Protein AF-G4ZCF6-F1 (afdb_monomer)

Mean predicted aligned error: 12.06 Å

Nearest PDB structures (foldseek):
  9c3c-assembly1_d  TM=3.488E-01  e=4.358E+00  Oryctolagus cuniculus

InterPro domains:
  IPR030392 Intramolecular chaperone auto-processing domain [PF13884] (44-79)
  IPR030392 Intramolecular chaperone auto-processing domain [PS51688] (44-88)

pLDDT: mean 84.3, std 10.51, range [39.06, 95.56]

Secondary structure (DSSP, 8-state):
------EEEE-TTSSSTT-EEEEE-SS-EEESS----S-------GGG--------HHHHHHHHH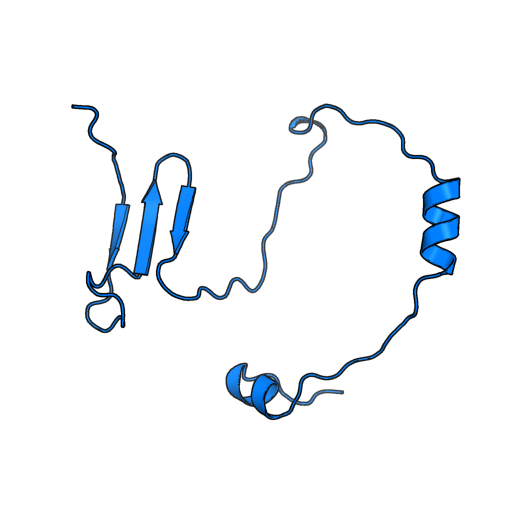TPPP------HHHHHHHT-----

Sequence (88 aa):
QTSTQEALFENPNSNTADGIVFRVRNDMVVGTVPAQFPQVISPSDRRIKTNIEDVDEDDILQRLQTLEIKQYRYTDEWRRIRGIEDSV

Foldseek 3Di:
DPPFDKDFDADPPDPDPVRTQWIDGPVDIDGPDDDDDPDDDDDDDPVPDPDDDDDDPVVVVVVVVVDDDDDDDDDPVVCVVVVNDPDD

Radius of gy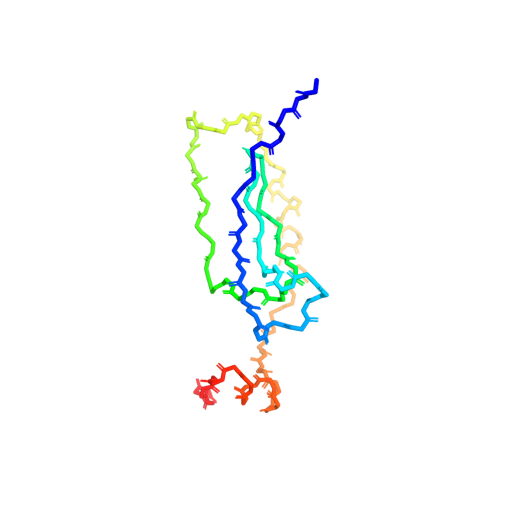ration: 21.46 Å; Cα contacts (8 Å, |Δi|>4): 53; chains: 1; bounding box: 43×34×50 Å

Solvent-accessible surface area (backbone atoms only — not comparable to full-atom values): 6207 Å² total; per-residue (Å²): 133,84,79,79,70,63,51,79,41,73,37,90,87,44,95,42,98,82,19,48,42,35,38,40,46,94,88,49,76,49,67,73,48,96,78,89,74,94,74,84,89,75,91,86,53,73,94,83,56,76,93,87,73,89,74,69,63,66,62,51,52,58,53,59,72,70,59,79,91,77,88,85,77,78,53,73,68,60,25,61,78,66,71,51,74,88,86,124

Organism: Phytophthora sojae (strain P6497) (NCBI:txid1094619)

Structure (mmCIF, N/CA/C/O backbone):
data_AF-G4ZCF6-F1
#
_entry.id   AF-G4ZCF6-F1
#
loop_
_atom_site.group_PDB
_atom_site.id
_atom_site.type_symbol
_atom_site.label_atom_id
_atom_site.label_alt_id
_atom_site.label_comp_id
_atom_site.label_asym_id
_atom_site.label_entity_id
_atom_site.label_seq_id
_atom_site.pdbx_PDB_ins_code
_atom_site.Cartn_x
_atom_site.Cartn_y
_atom_site.Cartn_z
_atom_site.occupancy
_atom_site.B_iso_or_equiv
_atom_site.auth_seq_id
_atom_site.auth_comp_id
_atom_site.auth_asym_id
_atom_site.auth_atom_id
_atom_site.pdbx_PDB_model_num
ATOM 1 N N . GLN A 1 1 ? -19.160 15.495 -25.623 1.00 39.06 1 GLN A N 1
ATOM 2 C CA . GLN A 1 1 ? -17.853 14.813 -25.541 1.00 39.06 1 GLN A CA 1
ATOM 3 C C . GLN A 1 1 ? -17.154 15.344 -24.306 1.00 39.06 1 GLN A C 1
ATOM 5 O O . GLN A 1 1 ? -16.781 16.509 -24.287 1.00 39.06 1 GLN A O 1
ATOM 10 N N . THR A 1 2 ? -17.087 14.550 -23.244 1.00 43.78 2 THR A N 1
ATOM 11 C CA . THR A 1 2 ? -16.333 14.911 -22.041 1.00 43.78 2 THR A CA 1
ATOM 12 C C . THR A 1 2 ? -14.862 14.744 -22.394 1.00 43.78 2 THR A C 1
ATOM 14 O O . THR A 1 2 ? -14.425 13.628 -22.655 1.00 43.78 2 THR A O 1
ATOM 17 N N . SER A 1 3 ? -14.126 15.846 -22.520 1.00 51.06 3 SER A N 1
ATOM 18 C CA . SER A 1 3 ? -12.682 15.782 -22.736 1.00 51.06 3 SER A CA 1
ATOM 19 C C . SER A 1 3 ? -12.052 15.232 -21.459 1.00 51.06 3 SER A C 1
ATOM 21 O O . SER A 1 3 ? -12.024 15.921 -20.438 1.00 51.06 3 SER A O 1
ATOM 23 N N . THR A 1 4 ? -11.637 13.966 -21.479 1.00 63.44 4 THR A N 1
ATOM 24 C CA . THR A 1 4 ? -10.837 13.371 -20.408 1.00 63.44 4 THR A CA 1
ATOM 25 C C . THR A 1 4 ? -9.491 14.079 -20.425 1.00 63.44 4 THR A C 1
ATOM 27 O O . THR A 1 4 ? -8.655 13.800 -21.279 1.00 63.44 4 THR A O 1
ATOM 30 N N . GLN A 1 5 ? -9.306 15.048 -19.532 1.00 78.38 5 GLN A N 1
ATOM 31 C CA . GLN A 1 5 ? -8.007 15.681 -19.351 1.00 78.38 5 GLN A CA 1
ATOM 32 C C . GLN A 1 5 ? -7.058 14.627 -18.774 1.00 78.38 5 GLN A C 1
ATOM 34 O O . GLN A 1 5 ? -7.275 14.125 -17.672 1.00 78.38 5 GLN A O 1
ATOM 39 N N . GLU A 1 6 ? -6.046 14.251 -19.549 1.00 86.75 6 GLU A N 1
ATOM 40 C CA . GLU A 1 6 ? -4.974 13.358 -19.124 1.00 86.75 6 GLU A CA 1
ATOM 41 C C . GLU A 1 6 ? -3.620 14.012 -19.402 1.00 86.75 6 GLU A C 1
ATOM 43 O O . GLU A 1 6 ? -3.438 14.676 -20.423 1.00 86.75 6 GLU A O 1
ATOM 48 N N . ALA A 1 7 ? -2.675 13.835 -18.480 1.00 89.62 7 ALA A N 1
ATOM 49 C CA . ALA A 1 7 ? -1.274 14.157 -18.714 1.00 89.62 7 ALA A CA 1
ATOM 50 C C . ALA A 1 7 ? -0.523 12.868 -19.055 1.00 89.62 7 ALA A C 1
ATOM 52 O O . ALA A 1 7 ? -0.605 11.871 -18.327 1.00 89.62 7 ALA A O 1
ATOM 53 N N . LEU A 1 8 ? 0.195 12.895 -20.174 1.00 90.38 8 LEU A N 1
ATOM 54 C CA . LEU A 1 8 ? 0.950 11.766 -20.697 1.00 90.38 8 LEU A CA 1
ATOM 55 C C . LEU A 1 8 ? 2.437 11.992 -20.458 1.00 90.38 8 LEU A C 1
ATOM 57 O O . LEU A 1 8 ? 2.954 13.086 -20.679 1.00 90.38 8 LEU A O 1
ATOM 61 N N . PHE A 1 9 ? 3.115 10.941 -20.015 1.00 88.38 9 PHE A N 1
ATOM 62 C CA . PHE A 1 9 ? 4.561 10.923 -19.893 1.00 88.38 9 PHE A CA 1
ATOM 63 C C . PHE A 1 9 ? 5.097 9.874 -20.847 1.00 88.38 9 PHE A C 1
ATOM 65 O O . PHE A 1 9 ? 4.755 8.692 -20.755 1.00 88.38 9 PHE A O 1
ATOM 72 N N . GLU A 1 10 ? 5.924 10.333 -21.774 1.00 91.12 10 GLU A N 1
ATOM 73 C CA . GLU A 1 10 ? 6.404 9.554 -22.904 1.00 91.12 10 GLU A CA 1
ATOM 74 C C . GLU A 1 10 ? 7.916 9.370 -22.817 1.00 91.12 10 GLU A C 1
ATOM 76 O O . GLU A 1 10 ? 8.663 10.272 -22.433 1.00 91.12 10 GLU A O 1
ATOM 81 N N . ASN A 1 11 ? 8.367 8.181 -23.195 1.00 87.62 11 ASN A N 1
ATOM 82 C CA . ASN A 1 11 ? 9.762 7.893 -23.460 1.00 87.62 11 ASN A CA 1
ATOM 83 C C . ASN A 1 11 ? 9.829 7.165 -24.810 1.00 87.62 11 ASN A C 1
ATOM 85 O O . ASN A 1 11 ? 9.413 6.009 -24.882 1.00 87.62 11 ASN A O 1
ATOM 89 N N . PRO A 1 12 ? 10.377 7.789 -25.868 1.00 84.31 12 PRO A N 1
ATOM 90 C CA . PRO A 1 12 ? 10.492 7.167 -27.190 1.00 84.31 12 PRO A CA 1
ATOM 91 C C . PRO A 1 12 ? 11.305 5.865 -27.208 1.00 84.31 12 PRO A C 1
ATOM 93 O O . PRO A 1 12 ? 11.173 5.074 -28.133 1.00 84.31 12 PRO A O 1
ATOM 96 N N . ASN A 1 13 ? 12.136 5.638 -26.186 1.00 85.94 13 ASN A N 1
ATOM 97 C CA . ASN A 1 13 ? 12.921 4.413 -26.015 1.00 85.94 13 ASN A CA 1
ATOM 98 C C . ASN A 1 13 ? 12.217 3.379 -25.116 1.00 85.94 13 ASN A C 1
ATOM 100 O O . ASN A 1 13 ? 12.834 2.403 -24.693 1.00 85.94 13 ASN A O 1
ATOM 104 N N . SER A 1 14 ? 10.956 3.620 -24.752 1.00 83.25 14 SER A N 1
ATOM 105 C CA . SER A 1 14 ? 10.120 2.673 -24.018 1.00 83.25 14 SER A CA 1
ATOM 106 C C . SER A 1 14 ? 9.742 1.483 -24.899 1.00 83.25 14 SER A C 1
ATOM 108 O O . SER A 1 14 ? 9.529 1.622 -26.098 1.00 83.25 14 SER A O 1
ATOM 110 N N . ASN A 1 15 ? 9.558 0.317 -24.278 1.00 80.69 15 ASN A N 1
ATOM 111 C CA . ASN A 1 15 ? 9.069 -0.892 -24.948 1.00 80.69 15 ASN A CA 1
ATOM 112 C C . ASN A 1 15 ? 7.536 -0.898 -25.136 1.00 80.69 15 ASN A C 1
ATOM 114 O O . ASN A 1 15 ? 6.962 -1.922 -25.505 1.00 80.69 15 ASN A O 1
ATOM 118 N N . THR A 1 16 ? 6.854 0.209 -24.831 1.00 80.44 16 THR A N 1
ATOM 119 C CA . THR A 1 16 ? 5.405 0.358 -25.010 1.00 80.44 16 THR A CA 1
ATOM 120 C C . THR A 1 16 ? 5.081 0.751 -26.450 1.00 80.44 16 THR A C 1
ATOM 122 O O . THR A 1 16 ? 5.788 1.551 -27.054 1.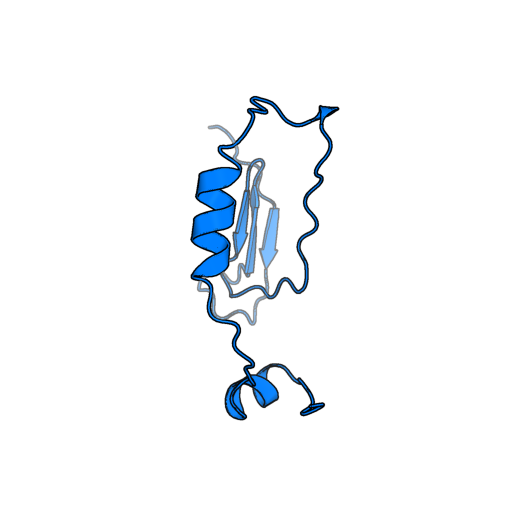00 80.44 16 THR A O 1
ATOM 125 N N . ALA A 1 17 ? 4.003 0.192 -27.012 1.00 76.50 17 ALA A N 1
ATOM 126 C CA . ALA A 1 17 ? 3.629 0.392 -28.419 1.00 76.50 17 ALA A CA 1
ATOM 127 C C . ALA A 1 17 ? 3.349 1.863 -28.786 1.00 76.50 17 ALA A C 1
ATOM 129 O O . ALA A 1 17 ? 3.484 2.248 -29.943 1.00 76.50 17 ALA A O 1
ATOM 130 N N . ASP A 1 18 ? 2.961 2.671 -27.800 1.00 82.12 18 ASP A N 1
ATOM 131 C CA . ASP A 1 18 ? 2.652 4.096 -27.908 1.00 82.12 18 ASP A CA 1
ATOM 132 C C . ASP A 1 18 ? 3.729 4.997 -27.271 1.00 82.12 18 ASP 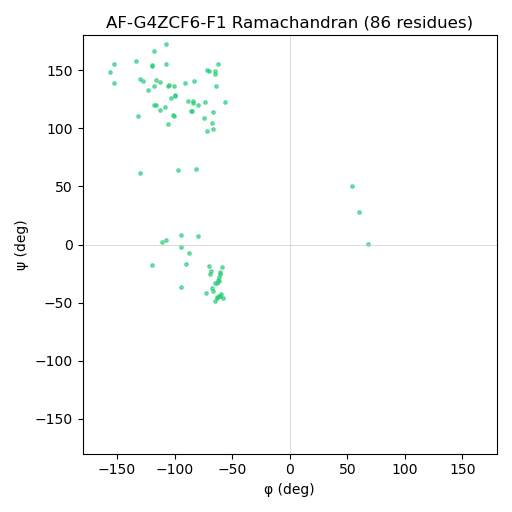A C 1
ATOM 134 O O . ASP A 1 18 ? 3.549 6.208 -27.216 1.00 82.12 18 ASP A O 1
ATOM 138 N N . GLY A 1 19 ? 4.840 4.439 -26.769 1.00 84.94 19 GLY A N 1
ATOM 139 C CA . GLY A 1 19 ? 5.904 5.195 -26.091 1.00 84.94 19 GLY A CA 1
ATOM 140 C C . GLY A 1 19 ? 5.506 5.789 -24.732 1.00 84.94 19 GLY A C 1
A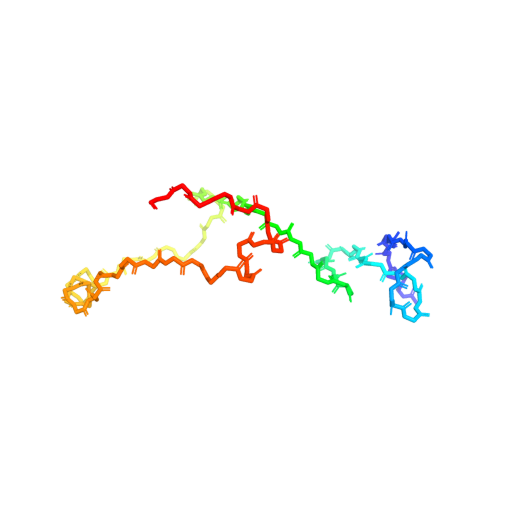TOM 141 O O . GLY A 1 19 ? 6.329 6.418 -24.066 1.00 84.94 19 GLY A O 1
ATOM 142 N N . ILE A 1 20 ? 4.267 5.579 -24.277 1.00 87.69 20 ILE A N 1
ATOM 143 C CA . ILE A 1 20 ? 3.745 6.152 -23.034 1.00 87.69 20 ILE A CA 1
ATOM 144 C C . ILE A 1 20 ? 4.164 5.270 -21.859 1.00 87.69 20 ILE A C 1
ATOM 146 O O . ILE A 1 20 ? 3.844 4.081 -21.815 1.00 87.69 20 ILE A O 1
ATOM 150 N N . VAL A 1 21 ? 4.875 5.854 -20.894 1.00 88.19 21 VAL A N 1
ATOM 151 C CA . VAL A 1 21 ? 5.377 5.148 -19.704 1.00 88.19 21 VAL A CA 1
ATOM 152 C C . VAL A 1 21 ? 4.426 5.267 -18.515 1.00 88.19 21 VAL A C 1
ATOM 154 O O . VAL A 1 21 ? 4.238 4.289 -17.788 1.00 88.19 21 VAL A O 1
ATOM 157 N N . PHE A 1 22 ? 3.766 6.416 -18.339 1.00 89.19 22 PHE A N 1
ATOM 158 C CA . PHE A 1 22 ? 2.659 6.551 -17.392 1.00 89.19 22 PHE A CA 1
ATOM 159 C C . PHE A 1 22 ? 1.666 7.644 -17.796 1.00 89.19 22 PHE A C 1
ATOM 161 O O . PHE A 1 22 ? 2.002 8.590 -18.513 1.00 89.19 22 PHE A O 1
ATOM 168 N N . ARG A 1 23 ? 0.426 7.498 -17.321 1.00 91.12 23 ARG A N 1
ATOM 169 C CA . ARG A 1 23 ? -0.690 8.418 -17.569 1.00 91.12 23 ARG A CA 1
ATOM 170 C C . ARG A 1 23 ? -1.247 8.917 -16.245 1.00 91.12 23 ARG A C 1
ATOM 172 O O . ARG A 1 23 ? -1.508 8.105 -15.358 1.00 91.12 23 ARG A O 1
ATOM 179 N N . VAL A 1 24 ? -1.459 10.224 -16.126 1.00 90.00 24 VAL A N 1
ATOM 180 C CA . VAL A 1 24 ? -2.1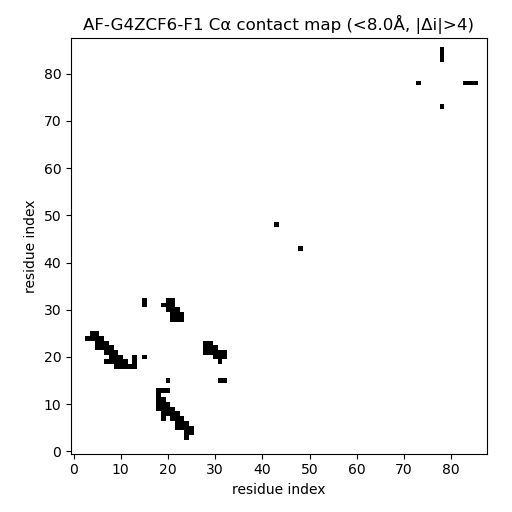18 10.843 -14.969 1.00 90.00 24 VAL A CA 1
ATOM 181 C C . VAL A 1 24 ? -3.501 11.309 -15.393 1.00 90.00 24 VAL A C 1
ATOM 183 O O . VAL A 1 24 ? -3.638 12.152 -16.280 1.00 90.00 24 VAL A O 1
ATOM 186 N N . ARG A 1 25 ? -4.521 10.740 -14.757 1.00 89.75 25 ARG A N 1
ATOM 187 C CA . ARG A 1 25 ? -5.926 11.129 -14.887 1.00 89.75 25 ARG A CA 1
ATOM 188 C C . ARG A 1 25 ? -6.374 11.837 -13.612 1.00 89.75 25 ARG A C 1
ATOM 190 O O . ARG A 1 25 ? -5.655 11.852 -12.616 1.00 89.75 25 ARG A O 1
ATOM 197 N N . ASN A 1 26 ? -7.584 12.385 -13.635 1.00 86.75 26 ASN A N 1
ATOM 198 C CA . ASN A 1 26 ? -8.158 13.090 -12.486 1.00 86.75 26 ASN A CA 1
ATOM 199 C C . ASN A 1 26 ? -8.306 12.212 -11.230 1.00 86.75 26 ASN A C 1
ATOM 201 O O . ASN A 1 26 ? -8.369 12.738 -10.124 1.00 86.75 26 ASN A O 1
ATOM 205 N N . ASP A 1 27 ? -8.381 10.894 -11.396 1.00 86.38 27 ASP A N 1
ATOM 206 C CA . ASP A 1 27 ? -8.670 9.916 -10.349 1.00 86.38 27 ASP A CA 1
ATOM 207 C C . ASP A 1 27 ? -7.547 8.890 -10.131 1.00 86.38 27 ASP A C 1
ATOM 209 O O . ASP A 1 27 ? -7.520 8.221 -9.098 1.00 86.38 27 ASP A O 1
ATOM 213 N N . MET A 1 28 ? -6.629 8.730 -11.090 1.00 84.56 28 MET A N 1
ATOM 214 C CA . MET A 1 28 ? -5.689 7.610 -11.089 1.00 84.56 28 MET A CA 1
ATOM 215 C C . MET A 1 28 ? -4.413 7.892 -11.881 1.00 84.56 28 MET A C 1
ATOM 217 O O . MET A 1 28 ? -4.429 8.553 -12.920 1.00 84.56 28 MET A O 1
ATOM 221 N N . VAL A 1 29 ? -3.310 7.295 -11.427 1.00 85.44 29 VAL A N 1
ATOM 222 C CA . VAL A 1 29 ? -2.077 7.154 -12.208 1.00 85.44 29 VAL A CA 1
ATOM 223 C C . VAL A 1 29 ? -1.976 5.720 -12.720 1.00 85.44 29 VAL A C 1
ATOM 225 O O . VAL A 1 29 ? -2.043 4.777 -11.933 1.00 85.44 29 VAL A O 1
ATOM 228 N N . VAL A 1 30 ? -1.801 5.551 -14.030 1.00 85.81 30 VAL A N 1
ATOM 229 C CA . VAL A 1 30 ? -1.657 4.240 -14.681 1.00 85.81 30 VAL A CA 1
ATOM 230 C C . VAL A 1 30 ? -0.238 4.110 -15.224 1.00 85.81 30 VAL A C 1
ATOM 232 O O . VAL A 1 30 ? 0.154 4.867 -16.111 1.00 85.81 30 VAL A O 1
ATOM 235 N N . GLY A 1 31 ? 0.533 3.162 -14.688 1.00 86.12 31 GLY A N 1
ATOM 236 C CA . GLY A 1 31 ? 1.856 2.807 -15.202 1.00 86.12 31 GLY A CA 1
ATOM 237 C C . GLY A 1 31 ? 1.754 1.734 -16.283 1.00 86.12 31 GLY A C 1
ATOM 238 O O . GLY A 1 31 ? 1.205 0.663 -16.032 1.00 86.12 31 GLY A O 1
ATOM 239 N N . THR A 1 32 ? 2.287 2.010 -17.473 1.00 86.31 32 THR A N 1
ATOM 240 C CA . THR A 1 32 ? 2.336 1.046 -18.591 1.00 86.31 32 THR A CA 1
ATOM 241 C C . THR A 1 32 ? 3.628 0.218 -18.565 1.00 86.31 32 THR A C 1
ATOM 243 O O . THR A 1 32 ? 3.713 -0.842 -19.180 1.00 86.31 32 THR A O 1
ATOM 246 N N . VAL A 1 33 ? 4.635 0.687 -17.822 1.00 83.31 33 VAL A N 1
ATOM 247 C CA . VAL A 1 33 ? 5.900 -0.009 -17.551 1.00 83.31 33 VAL A CA 1
ATOM 248 C C . VAL A 1 33 ? 6.073 -0.230 -16.042 1.00 83.31 33 VAL A C 1
ATOM 250 O O . VAL A 1 33 ? 5.514 0.540 -15.254 1.00 83.31 33 VAL A O 1
ATOM 253 N N . PRO A 1 34 ? 6.840 -1.247 -15.600 1.00 80.56 34 PRO A N 1
ATOM 254 C CA . PRO A 1 34 ? 7.105 -1.462 -14.180 1.00 80.56 34 PRO A CA 1
ATOM 255 C C . PRO A 1 34 ? 7.732 -0.225 -13.525 1.00 80.56 34 PRO A C 1
ATOM 257 O O . PRO A 1 34 ? 8.799 0.232 -13.931 1.00 80.56 34 PRO A O 1
ATOM 260 N N . ALA A 1 35 ? 7.085 0.294 -12.484 1.00 74.75 35 ALA A N 1
ATOM 261 C CA . ALA A 1 35 ? 7.583 1.410 -11.689 1.00 74.75 35 ALA A CA 1
ATOM 262 C C . ALA A 1 35 ? 8.120 0.905 -10.341 1.00 74.75 35 ALA A C 1
ATOM 264 O O . ALA A 1 35 ? 7.513 0.048 -9.697 1.00 74.75 35 ALA A O 1
ATOM 265 N N . GLN A 1 36 ? 9.270 1.430 -9.910 1.00 74.06 36 GLN A N 1
ATOM 266 C CA . GLN A 1 36 ? 9.841 1.128 -8.599 1.00 74.06 36 GLN A CA 1
ATOM 267 C C . GLN A 1 36 ? 9.529 2.266 -7.628 1.00 74.06 36 GLN A C 1
ATOM 269 O O . GLN A 1 36 ? 10.079 3.358 -7.747 1.00 74.06 36 GLN A O 1
ATOM 274 N N . PHE A 1 37 ? 8.672 1.991 -6.647 1.00 75.50 37 PHE A N 1
ATOM 275 C CA . PHE A 1 37 ? 8.370 2.912 -5.554 1.00 75.50 37 PHE A CA 1
ATOM 276 C C . PHE A 1 37 ? 9.054 2.398 -4.281 1.00 75.50 37 PHE A C 1
ATOM 278 O O . PHE A 1 37 ? 8.589 1.412 -3.710 1.00 75.50 37 PHE A O 1
ATOM 285 N N . PRO A 1 38 ? 10.176 2.997 -3.841 1.00 71.31 38 PRO A N 1
ATOM 286 C CA . PRO A 1 38 ? 10.903 2.513 -2.665 1.00 71.31 38 PRO A CA 1
ATOM 287 C C . PRO A 1 38 ? 10.131 2.751 -1.362 1.00 71.31 38 PRO A C 1
ATOM 289 O O . PRO A 1 38 ? 10.326 2.027 -0.391 1.00 71.31 38 PRO A O 1
ATOM 292 N N . GLN A 1 39 ? 9.247 3.750 -1.341 1.00 72.88 39 GLN A N 1
ATOM 293 C CA . GLN A 1 39 ? 8.420 4.072 -0.189 1.00 72.88 39 GLN A CA 1
ATOM 294 C C . GLN A 1 39 ? 7.124 4.741 -0.644 1.00 72.88 39 GLN A C 1
ATOM 296 O O . GLN A 1 39 ? 7.132 5.606 -1.518 1.00 72.88 39 GLN A O 1
ATOM 301 N N . VAL A 1 40 ? 6.018 4.362 -0.010 1.00 77.62 40 VAL A N 1
ATOM 302 C CA . VAL A 1 40 ? 4.732 5.050 -0.118 1.00 77.62 40 VAL A CA 1
ATOM 303 C C . VAL A 1 40 ? 4.381 5.548 1.277 1.00 77.62 40 VAL A C 1
ATOM 305 O O . VAL A 1 40 ? 4.281 4.753 2.209 1.00 77.62 40 VAL A O 1
ATOM 308 N N . ILE A 1 41 ? 4.220 6.862 1.433 1.00 81.00 41 ILE A N 1
ATOM 309 C CA . ILE A 1 41 ? 3.769 7.461 2.691 1.00 81.00 41 ILE A CA 1
ATOM 310 C C . ILE A 1 41 ? 2.291 7.788 2.522 1.00 81.00 41 ILE A C 1
ATOM 312 O O . ILE A 1 41 ? 1.930 8.670 1.746 1.00 81.00 41 ILE A O 1
ATOM 316 N N . SER A 1 42 ? 1.438 7.067 3.247 1.00 82.31 42 SER A N 1
ATOM 317 C CA . SER A 1 42 ? 0.007 7.356 3.306 1.00 82.31 42 SER A CA 1
ATOM 318 C C . SER A 1 42 ? -0.310 8.120 4.592 1.00 82.31 42 SER A C 1
ATOM 320 O O . SER A 1 42 ? 0.057 7.647 5.672 1.00 82.31 42 SER A O 1
ATOM 322 N N . PRO A 1 43 ? -1.012 9.266 4.531 1.00 86.06 43 PRO A N 1
ATOM 323 C CA . PRO A 1 43 ? -1.424 9.977 5.733 1.00 86.06 43 PRO A CA 1
ATOM 324 C C . PRO A 1 43 ? -2.399 9.117 6.550 1.00 86.06 43 PRO A C 1
ATOM 326 O O . PRO A 1 43 ? -3.304 8.477 6.013 1.00 86.06 43 PRO A O 1
ATOM 329 N N . SER A 1 44 ? -2.206 9.091 7.868 1.00 86.75 44 SER A N 1
ATOM 330 C CA . SER A 1 44 ? -3.014 8.304 8.804 1.00 86.75 44 SER A CA 1
ATOM 331 C C . SER A 1 44 ? -3.494 9.170 9.969 1.00 86.75 44 SER A C 1
ATOM 333 O O . SER A 1 44 ? -3.154 8.922 11.122 1.00 86.75 44 SER A O 1
ATOM 335 N N . ASP A 1 45 ? -4.278 10.203 9.661 1.00 91.62 45 ASP A N 1
ATOM 336 C CA . ASP A 1 45 ? -4.854 11.120 10.651 1.00 91.62 45 ASP A CA 1
ATOM 337 C C . ASP A 1 45 ? -6.322 10.754 10.929 1.00 91.62 45 ASP A C 1
ATOM 339 O O . ASP A 1 45 ? -7.094 10.468 10.014 1.00 91.62 45 ASP A O 1
ATOM 343 N N . ARG A 1 46 ? -6.729 10.760 12.202 1.00 88.19 46 ARG A N 1
ATOM 344 C CA . ARG A 1 46 ? -8.113 10.461 12.602 1.00 88.19 46 ARG A CA 1
ATOM 345 C C . ARG A 1 46 ? -9.120 11.455 12.008 1.00 88.19 46 ARG A C 1
ATOM 347 O O . ARG A 1 46 ? -10.258 11.080 11.766 1.00 88.19 46 ARG A O 1
ATOM 354 N N . ARG A 1 47 ? -8.710 12.695 11.724 1.00 93.75 47 ARG A N 1
ATOM 355 C CA . ARG A 1 47 ? -9.562 13.743 11.129 1.00 93.75 47 ARG A CA 1
ATOM 356 C C . ARG A 1 47 ? -9.932 13.478 9.667 1.00 93.75 47 ARG A C 1
ATOM 358 O O . ARG A 1 47 ? -10.879 14.082 9.181 1.00 93.75 47 ARG A O 1
ATOM 365 N N . ILE A 1 48 ? -9.190 12.610 8.975 1.00 90.50 48 ILE A N 1
ATOM 366 C CA . ILE A 1 48 ? -9.427 12.252 7.564 1.00 90.50 48 ILE A CA 1
ATOM 367 C C . ILE A 1 48 ? -9.928 10.808 7.393 1.00 90.50 48 ILE A C 1
ATOM 369 O O . ILE A 1 48 ? -10.107 10.357 6.265 1.00 90.50 48 ILE A O 1
ATOM 373 N N . LYS A 1 49 ? -10.127 10.068 8.493 1.00 91.44 49 LYS A N 1
ATOM 374 C CA . LYS A 1 49 ? -10.560 8.663 8.502 1.00 91.44 49 LYS A CA 1
ATOM 375 C C . LYS A 1 49 ? -11.970 8.541 9.082 1.00 91.44 49 LYS A C 1
ATOM 377 O O . LYS A 1 49 ? -12.299 9.204 10.060 1.00 91.44 49 LYS A O 1
ATOM 382 N N . THR A 1 50 ? -12.792 7.679 8.495 1.00 91.94 50 THR A N 1
ATOM 383 C CA . THR A 1 50 ? -14.171 7.383 8.923 1.00 91.94 50 THR A CA 1
ATOM 384 C C . THR A 1 50 ? -14.301 5.909 9.322 1.00 91.94 50 THR A C 1
ATOM 386 O O . THR A 1 50 ? -13.395 5.128 9.042 1.00 91.94 50 THR A O 1
ATOM 389 N N . ASN A 1 51 ? -15.402 5.534 9.989 1.00 92.38 51 ASN A N 1
ATOM 390 C CA . ASN A 1 51 ? -15.712 4.150 10.397 1.00 92.38 51 ASN A CA 1
ATOM 391 C C . ASN A 1 51 ? -14.590 3.479 11.211 1.00 92.38 51 ASN A C 1
ATOM 393 O O . ASN A 1 51 ? -14.116 2.397 10.880 1.00 92.38 51 ASN A O 1
ATOM 397 N N . ILE A 1 52 ? -14.115 4.166 12.251 1.00 91.38 52 ILE A N 1
ATOM 398 C CA . ILE A 1 52 ? -13.116 3.616 13.170 1.00 91.38 52 ILE A CA 1
ATOM 399 C C . ILE A 1 52 ? -13.863 2.796 14.218 1.00 91.38 52 ILE A C 1
ATOM 401 O O . ILE A 1 52 ? -14.631 3.365 14.993 1.00 91.38 52 ILE A O 1
ATOM 405 N N . GLU A 1 53 ? -13.620 1.493 14.221 1.00 93.31 53 GLU A N 1
ATOM 406 C CA . GLU A 1 53 ? -14.247 0.517 15.111 1.00 93.31 53 GLU A CA 1
ATOM 407 C C . GLU A 1 53 ? -13.181 -0.175 15.962 1.00 93.31 53 GLU A C 1
ATOM 409 O O . GLU A 1 53 ? -12.012 -0.256 15.566 1.00 93.31 53 GLU A O 1
ATOM 414 N N . ASP A 1 54 ? -13.592 -0.652 17.134 1.00 93.00 54 ASP A N 1
ATOM 415 C CA . ASP A 1 54 ? -12.742 -1.473 17.988 1.00 93.00 54 ASP A CA 1
ATOM 416 C C . ASP A 1 54 ? -12.569 -2.866 17.369 1.00 93.00 54 ASP A C 1
ATOM 418 O O . ASP A 1 54 ? -13.438 -3.365 16.648 1.00 93.00 54 ASP A O 1
ATOM 422 N N . VAL A 1 55 ? -11.427 -3.493 17.640 1.00 91.62 55 VAL A N 1
ATOM 423 C CA . VAL A 1 55 ? -11.095 -4.834 17.145 1.00 91.62 55 VAL A CA 1
ATOM 424 C C . VAL A 1 55 ? -11.167 -5.850 18.279 1.00 91.62 55 VAL A C 1
ATOM 426 O O . VAL A 1 55 ? -10.984 -5.501 19.442 1.00 91.62 55 VAL A O 1
ATOM 429 N N . ASP A 1 56 ? -11.402 -7.115 17.936 1.00 94.88 56 ASP A N 1
ATOM 430 C CA . ASP A 1 56 ? -11.256 -8.224 18.879 1.00 94.88 56 ASP A CA 1
ATOM 431 C C . ASP A 1 56 ? -9.760 -8.455 19.155 1.00 94.88 56 ASP A C 1
ATOM 433 O O . ASP A 1 56 ? -9.032 -9.043 18.349 1.00 94.88 56 ASP A O 1
ATOM 437 N N . GLU A 1 57 ? -9.280 -7.898 20.266 1.00 94.88 57 GLU A N 1
ATOM 438 C CA . GLU A 1 57 ? -7.869 -7.956 20.652 1.00 94.88 57 GLU A CA 1
ATOM 439 C C . GLU A 1 57 ? -7.405 -9.391 20.949 1.00 94.88 57 GLU A C 1
ATOM 441 O O . GLU A 1 57 ? -6.260 -9.738 20.640 1.00 94.88 57 GLU A O 1
ATOM 446 N N . ASP A 1 58 ? -8.291 -10.237 21.484 1.00 95.56 58 ASP A N 1
ATOM 447 C CA . ASP A 1 58 ? -7.977 -11.616 21.860 1.00 95.56 58 ASP A CA 1
ATOM 448 C C . ASP A 1 58 ? -7.803 -12.505 20.616 1.00 95.56 58 ASP A C 1
ATOM 450 O O . ASP A 1 58 ? -6.831 -13.269 20.543 1.00 95.56 58 ASP A O 1
ATOM 454 N N . ASP A 1 59 ? -8.667 -12.357 19.598 1.00 95.31 59 ASP A N 1
ATOM 455 C CA . ASP A 1 59 ? -8.497 -13.037 18.297 1.00 95.31 59 ASP A CA 1
ATOM 456 C C . ASP A 1 59 ? -7.155 -12.669 17.649 1.00 95.31 59 ASP A C 1
ATOM 458 O O . ASP A 1 59 ? -6.394 -13.532 17.190 1.00 95.31 59 ASP A O 1
ATOM 462 N N . ILE A 1 60 ? -6.819 -11.375 17.645 1.00 94.19 60 ILE A N 1
ATOM 463 C CA . ILE A 1 60 ? -5.559 -10.893 17.074 1.00 94.19 60 ILE A CA 1
ATOM 464 C C . ILE A 1 60 ? -4.370 -11.472 17.841 1.00 94.19 60 ILE A C 1
ATOM 466 O O . ILE A 1 60 ? -3.419 -11.953 17.215 1.00 94.19 60 ILE A O 1
ATOM 470 N N . LEU A 1 61 ? -4.411 -11.463 19.175 1.00 94.88 61 LEU A N 1
ATOM 471 C CA . LEU A 1 61 ? -3.338 -12.007 20.001 1.00 94.88 61 LEU A CA 1
ATOM 472 C C . LEU A 1 61 ? -3.134 -13.502 19.734 1.00 94.88 61 LEU A C 1
ATOM 474 O O . LEU A 1 61 ? -1.993 -13.940 19.552 1.00 94.88 61 LEU A O 1
ATOM 478 N N . GLN A 1 62 ? -4.218 -14.273 19.638 1.00 95.06 62 GLN A N 1
ATOM 479 C CA . GLN A 1 62 ? -4.148 -15.696 19.310 1.00 95.06 62 GLN A CA 1
ATOM 480 C C . GLN A 1 62 ? -3.500 -15.927 17.938 1.00 95.06 62 GLN A C 1
ATOM 482 O O . GLN A 1 62 ? -2.638 -16.796 17.788 1.00 95.06 62 GLN A O 1
ATOM 487 N N . ARG A 1 63 ? -3.847 -15.116 16.935 1.00 93.81 63 ARG A N 1
ATOM 488 C CA . ARG A 1 63 ? -3.254 -15.211 15.591 1.00 93.81 63 ARG A CA 1
ATOM 489 C C . ARG A 1 63 ? -1.774 -14.837 15.584 1.00 93.81 63 ARG A C 1
ATOM 491 O O . ARG A 1 63 ? -0.983 -15.525 14.935 1.00 93.81 63 ARG A O 1
ATOM 498 N N . LEU A 1 64 ? -1.375 -13.807 16.330 1.00 93.94 64 LEU A N 1
ATOM 499 C CA . LEU A 1 64 ? 0.030 -13.403 16.459 1.00 93.94 64 LEU A CA 1
ATOM 500 C C . LEU A 1 64 ? 0.904 -14.494 17.093 1.00 93.94 64 LEU A C 1
ATOM 502 O O . LEU A 1 64 ? 2.070 -14.618 16.731 1.00 93.94 64 LEU A O 1
ATOM 506 N N . GLN A 1 65 ? 0.357 -15.327 17.978 1.00 93.50 65 GLN A N 1
ATOM 507 C CA . GLN A 1 65 ? 1.098 -16.455 18.561 1.00 93.50 65 GLN A CA 1
ATOM 508 C C . GLN A 1 65 ? 1.409 -17.567 17.548 1.00 93.50 65 GLN A C 1
ATOM 510 O O . GLN A 1 65 ? 2.350 -18.332 17.746 1.00 93.50 65 GLN A O 1
ATOM 515 N N . THR A 1 66 ? 0.644 -17.659 16.458 1.00 93.62 66 THR A N 1
ATOM 516 C CA . THR A 1 66 ? 0.870 -18.652 15.390 1.00 93.62 66 THR A CA 1
ATOM 517 C C . THR A 1 66 ? 1.849 -18.179 14.315 1.00 93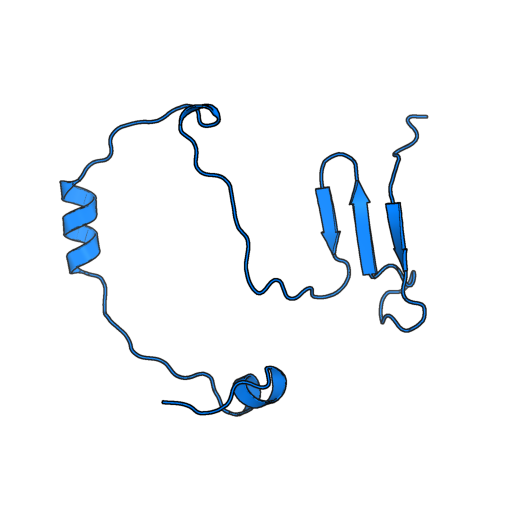.62 66 THR A C 1
ATOM 519 O O . THR A 1 66 ? 2.218 -18.954 13.431 1.00 93.62 66 THR A O 1
ATOM 522 N N . LEU A 1 67 ? 2.269 -16.912 14.366 1.00 93.50 67 LEU A N 1
ATOM 523 C CA . LEU A 1 67 ? 3.145 -16.316 13.366 1.00 93.50 67 LEU A CA 1
ATOM 524 C C . LEU A 1 67 ? 4.575 -16.838 13.517 1.00 93.50 67 LEU A C 1
ATOM 526 O O . LEU A 1 67 ? 5.221 -16.679 14.550 1.00 93.50 67 LEU A O 1
ATOM 530 N N . GLU A 1 68 ? 5.094 -17.433 12.447 1.00 92.69 68 GLU A N 1
ATOM 531 C CA . GLU A 1 68 ? 6.470 -17.903 12.408 1.00 92.69 68 GLU A CA 1
ATOM 532 C C . GLU A 1 68 ? 7.428 -16.764 12.032 1.00 92.69 68 GLU A C 1
ATOM 534 O O . GLU A 1 68 ? 7.315 -16.153 10.967 1.00 92.69 68 GLU A O 1
ATOM 539 N N . ILE A 1 69 ? 8.413 -16.497 12.892 1.00 90.25 69 ILE A N 1
ATOM 540 C CA . ILE A 1 69 ? 9.454 -15.505 12.615 1.00 90.25 69 ILE A CA 1
ATOM 541 C C . ILE A 1 69 ? 10.500 -16.133 11.692 1.00 90.25 69 ILE A C 1
ATOM 543 O O . ILE A 1 69 ? 11.155 -17.115 12.044 1.00 90.25 69 ILE A O 1
ATOM 547 N N . LYS A 1 70 ? 10.681 -15.542 10.510 1.00 91.88 70 LYS A N 1
ATOM 548 C CA . LYS A 1 70 ? 11.669 -15.976 9.518 1.00 91.88 70 LYS A CA 1
ATOM 549 C C . LYS A 1 70 ? 12.697 -14.888 9.257 1.00 91.88 70 LYS A C 1
ATOM 551 O O . LYS A 1 70 ? 12.350 -13.730 9.042 1.00 91.88 70 LYS A O 1
ATOM 556 N N . GLN A 1 71 ? 13.961 -15.290 9.187 1.00 88.81 71 GLN A N 1
ATOM 557 C CA . GLN A 1 71 ? 15.004 -14.497 8.551 1.00 88.81 71 GLN A CA 1
ATOM 558 C C . GLN A 1 71 ? 15.094 -14.901 7.078 1.00 88.81 71 GLN A C 1
ATOM 560 O O . GLN A 1 71 ? 15.013 -16.085 6.751 1.00 88.81 71 GLN A O 1
ATOM 565 N N . TYR A 1 72 ? 15.262 -13.927 6.189 1.00 85.81 72 TYR A N 1
ATOM 566 C CA . TYR A 1 72 ? 15.430 -14.174 4.763 1.00 85.81 72 TYR A CA 1
ATOM 567 C C . TYR A 1 72 ? 16.593 -13.356 4.204 1.00 85.81 72 TYR A C 1
ATOM 569 O O . TYR A 1 72 ? 16.990 -12.335 4.766 1.00 85.81 72 TYR A O 1
ATOM 577 N N . ARG A 1 73 ? 17.121 -13.816 3.071 1.00 83.62 73 ARG A N 1
ATOM 578 C CA . ARG A 1 73 ? 18.050 -13.080 2.213 1.00 83.62 73 ARG A CA 1
ATOM 579 C C . ARG A 1 73 ? 17.522 -13.162 0.788 1.00 83.62 73 ARG A C 1
ATOM 581 O O . ARG A 1 73 ? 17.000 -14.199 0.383 1.00 83.62 73 ARG A O 1
ATOM 588 N N . TYR A 1 74 ? 17.651 -12.080 0.030 1.00 85.31 74 TYR A N 1
ATOM 589 C CA . TYR A 1 74 ? 17.368 -12.123 -1.401 1.00 85.31 74 TYR A CA 1
ATOM 590 C C . TYR A 1 74 ? 18.368 -13.034 -2.117 1.00 85.31 74 TYR A C 1
ATOM 592 O O . TYR A 1 74 ? 19.540 -13.101 -1.744 1.00 85.31 74 TYR A O 1
ATOM 600 N N . THR A 1 75 ? 17.921 -13.712 -3.173 1.00 88.19 75 THR A N 1
ATOM 601 C CA . THR A 1 75 ? 18.832 -14.489 -4.019 1.00 88.19 75 THR A CA 1
ATOM 602 C C . THR A 1 75 ? 19.860 -13.573 -4.684 1.00 88.19 75 THR A C 1
ATOM 604 O O . THR A 1 75 ? 19.617 -12.382 -4.896 1.00 88.19 75 THR A O 1
ATOM 607 N N . ASP A 1 76 ? 21.012 -14.128 -5.047 1.00 87.00 76 ASP A N 1
ATOM 608 C CA . ASP A 1 76 ? 22.133 -13.365 -5.614 1.00 87.00 76 ASP A CA 1
ATOM 609 C C . ASP A 1 76 ? 21.780 -12.665 -6.929 1.00 87.00 76 ASP A C 1
ATOM 611 O 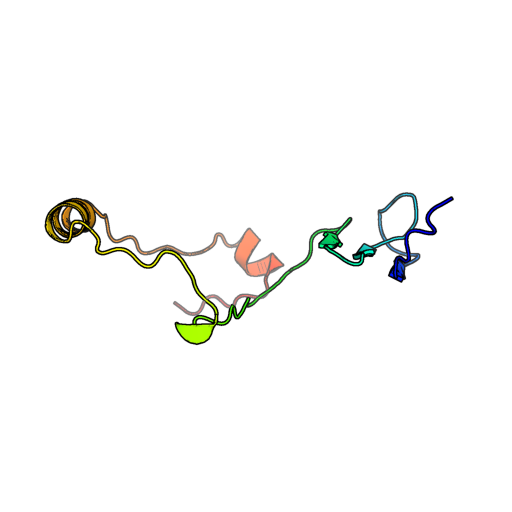O . ASP A 1 76 ? 22.333 -11.616 -7.256 1.00 87.00 76 ASP A O 1
ATOM 615 N N . GLU A 1 77 ? 20.877 -13.260 -7.710 1.00 86.06 77 GLU A N 1
ATOM 616 C CA . GLU A 1 77 ? 20.348 -12.671 -8.940 1.00 86.06 77 GLU A CA 1
ATOM 617 C C . GLU A 1 77 ? 19.534 -11.407 -8.635 1.00 86.06 77 GLU A C 1
ATOM 619 O O . GLU A 1 77 ? 19.798 -10.342 -9.195 1.00 86.06 77 GLU A O 1
ATOM 624 N N . TRP A 1 78 ? 18.613 -11.491 -7.670 1.00 83.81 78 TRP A N 1
ATOM 625 C CA . TRP A 1 78 ? 17.777 -10.362 -7.263 1.00 83.81 78 TRP A CA 1
ATOM 626 C C . TRP A 1 78 ? 18.574 -9.247 -6.587 1.00 83.81 78 TRP A C 1
ATOM 628 O O . TRP A 1 78 ? 18.314 -8.070 -6.845 1.00 83.81 78 TRP A O 1
ATOM 638 N N . ARG A 1 79 ? 19.579 -9.594 -5.775 1.00 85.00 79 ARG A N 1
ATOM 639 C CA . ARG A 1 79 ? 20.488 -8.609 -5.168 1.00 85.00 79 ARG A CA 1
ATOM 640 C C . ARG A 1 79 ? 21.264 -7.826 -6.224 1.00 85.00 79 ARG A C 1
ATOM 642 O O . ARG A 1 79 ? 21.306 -6.600 -6.147 1.00 85.00 79 ARG A O 1
ATOM 649 N N . ARG A 1 80 ? 21.789 -8.511 -7.250 1.00 82.38 80 ARG A N 1
ATOM 650 C CA . ARG A 1 80 ? 22.526 -7.883 -8.362 1.00 82.38 80 ARG A CA 1
ATOM 651 C C . ARG A 1 80 ? 21.667 -6.926 -9.184 1.00 82.38 80 ARG A C 1
ATOM 653 O O . ARG A 1 80 ? 22.106 -5.811 -9.437 1.00 82.38 80 ARG A O 1
ATOM 660 N N . ILE A 1 81 ? 20.446 -7.319 -9.556 1.00 82.31 81 ILE A N 1
ATOM 661 C CA . ILE A 1 81 ? 19.534 -6.453 -10.333 1.00 82.31 81 ILE A CA 1
ATOM 662 C C . ILE A 1 81 ? 19.157 -5.188 -9.545 1.00 82.31 81 ILE A C 1
ATOM 664 O O . ILE A 1 81 ? 18.947 -4.127 -10.129 1.00 82.31 81 ILE A O 1
ATOM 668 N N . ARG A 1 82 ? 19.065 -5.293 -8.215 1.00 76.44 82 ARG A N 1
ATOM 669 C CA . ARG A 1 82 ? 18.634 -4.200 -7.331 1.00 76.44 82 ARG A CA 1
ATOM 670 C C . ARG A 1 82 ? 19.785 -3.383 -6.743 1.00 76.44 82 ARG A C 1
ATOM 672 O O . ARG A 1 82 ? 19.506 -2.436 -6.015 1.00 76.44 82 ARG A O 1
ATOM 679 N N . GLY A 1 83 ? 21.040 -3.737 -7.033 1.00 79.38 83 GLY A N 1
ATOM 680 C CA . GLY A 1 83 ? 22.216 -3.070 -6.465 1.00 79.38 83 GLY A CA 1
ATOM 681 C C . GLY A 1 83 ? 22.280 -3.146 -4.936 1.00 79.38 83 GLY A C 1
ATOM 682 O O . GLY A 1 83 ? 22.808 -2.237 -4.304 1.00 79.38 83 GLY A O 1
ATOM 683 N N . ILE A 1 84 ? 21.696 -4.188 -4.335 1.00 79.19 84 ILE A N 1
ATOM 684 C CA . ILE A 1 84 ? 21.706 -4.385 -2.882 1.00 79.19 84 ILE A CA 1
ATOM 685 C C . ILE A 1 84 ? 22.997 -5.123 -2.527 1.00 79.19 84 ILE A C 1
ATOM 687 O O . ILE A 1 84 ? 23.182 -6.274 -2.933 1.00 79.19 84 ILE A O 1
ATOM 691 N N . GLU A 1 85 ? 23.884 -4.462 -1.785 1.00 75.44 85 GLU A N 1
ATOM 692 C CA . GLU A 1 85 ? 25.085 -5.095 -1.241 1.00 75.44 85 GLU A CA 1
ATOM 693 C C . GLU A 1 85 ? 24.722 -6.184 -0.234 1.00 75.44 85 GLU A C 1
ATOM 695 O O . GLU A 1 85 ? 23.702 -6.124 0.456 1.00 75.44 85 GLU A O 1
ATOM 700 N N . ASP A 1 86 ? 25.571 -7.204 -0.152 1.00 78.06 86 ASP A N 1
ATOM 701 C CA . ASP A 1 86 ? 25.351 -8.326 0.747 1.00 78.06 86 ASP A CA 1
ATOM 702 C C . ASP A 1 86 ? 25.797 -8.000 2.172 1.00 78.06 86 ASP A C 1
ATOM 704 O O . ASP A 1 86 ? 26.766 -8.551 2.685 1.00 78.06 86 ASP A O 1
ATOM 708 N N . SER A 1 87 ? 25.120 -7.043 2.798 1.00 66.62 87 SER A N 1
ATOM 709 C 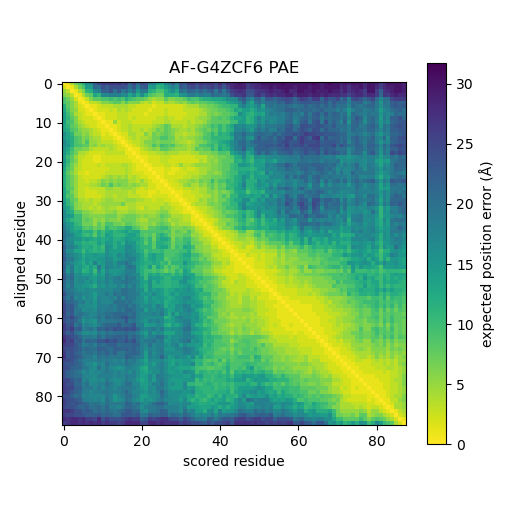CA . SER A 1 87 ? 25.423 -6.598 4.154 1.00 66.62 87 SER A CA 1
ATOM 710 C C . SER A 1 87 ? 24.508 -7.287 5.168 1.00 66.62 87 SER A C 1
ATOM 712 O O . SER A 1 87 ? 23.682 -6.637 5.811 1.00 66.62 87 SER A O 1
ATOM 714 N N . VAL A 1 88 ? 24.633 -8.610 5.282 1.00 56.94 88 VAL A N 1
ATOM 715 C CA . VAL A 1 88 ? 24.251 -9.371 6.486 1.00 56.94 88 VAL A CA 1
ATOM 716 C C . VAL A 1 88 ? 25.154 -10.578 6.639 1.00 56.94 88 VAL A C 1
ATOM 718 O O . VAL A 1 88 ? 25.397 -11.250 5.608 1.00 56.94 88 VAL A O 1
#